Protein AF-A0A1V5FLH6-F1 (afdb_monomer)

Nearest PDB structures (foldseek):
  8cmj-assembly1_i  TM=3.405E-01  e=5.507E+00  Saccharomyces cerevisiae
  8epx-assembly1_C  TM=3.364E-01  e=9.403E+00  Kinneretia aquatilis

Structure (mmCIF, N/CA/C/O backbone):
data_AF-A0A1V5FLH6-F1
#
_entry.id   AF-A0A1V5FLH6-F1
#
loop_
_atom_site.group_PDB
_atom_site.id
_atom_site.type_symbol
_atom_site.label_atom_id
_atom_sit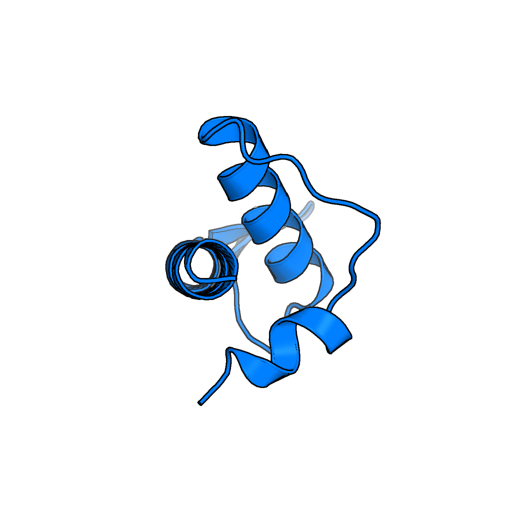e.label_alt_id
_atom_site.label_comp_id
_atom_site.label_asym_id
_atom_site.label_entity_id
_atom_site.label_seq_id
_atom_site.pdbx_PDB_ins_code
_atom_site.Cartn_x
_atom_site.Cartn_y
_atom_site.Cartn_z
_atom_site.occupancy
_atom_site.B_iso_or_equiv
_atom_site.auth_seq_id
_atom_site.auth_comp_id
_atom_site.auth_asym_id
_atom_site.auth_atom_id
_atom_site.pdbx_PDB_model_num
ATOM 1 N N . MET A 1 1 ? -14.070 1.888 5.667 1.00 54.69 1 MET A N 1
ATOM 2 C CA . MET A 1 1 ? -13.078 2.273 6.691 1.00 54.69 1 MET A CA 1
ATOM 3 C C . MET A 1 1 ? -12.244 3.401 6.098 1.00 54.69 1 MET A C 1
ATOM 5 O O . MET A 1 1 ? -11.692 3.181 5.026 1.00 54.69 1 MET A O 1
ATOM 9 N N . PRO A 1 2 ? -12.226 4.606 6.690 1.00 61.44 2 PRO A N 1
ATOM 10 C CA . PRO A 1 2 ? -11.475 5.746 6.149 1.00 61.44 2 PRO A CA 1
ATOM 11 C C . PRO A 1 2 ? -9.964 5.471 6.026 1.00 61.44 2 PRO A C 1
ATOM 13 O O . PRO A 1 2 ? -9.316 6.030 5.145 1.00 61.44 2 PRO A O 1
ATOM 16 N N . ASP A 1 3 ? -9.426 4.546 6.824 1.00 81.56 3 ASP A N 1
ATOM 17 C CA . ASP A 1 3 ? -7.998 4.205 6.821 1.00 81.56 3 ASP A CA 1
ATOM 18 C C . ASP A 1 3 ? -7.578 3.303 5.649 1.00 81.56 3 ASP A C 1
ATOM 20 O O . ASP A 1 3 ? -6.437 3.362 5.202 1.00 81.56 3 ASP A O 1
ATOM 24 N N . THR A 1 4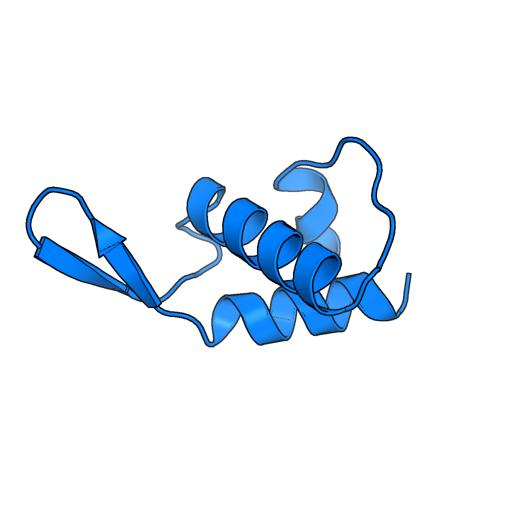 ? -8.491 2.492 5.098 1.00 89.50 4 THR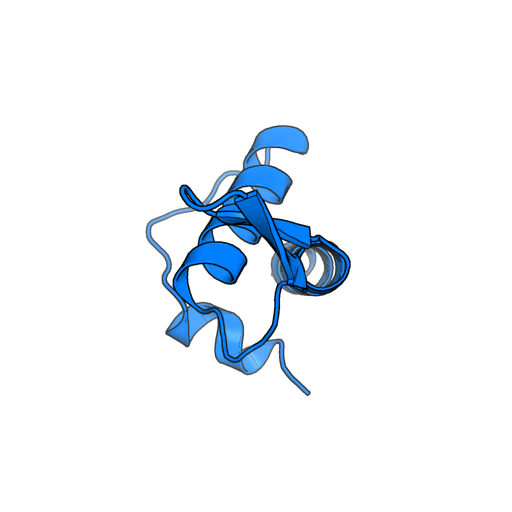 A N 1
ATOM 25 C CA . THR A 1 4 ? -8.163 1.581 3.985 1.00 89.50 4 THR A CA 1
ATOM 26 C C . THR A 1 4 ? -7.897 2.337 2.689 1.00 89.50 4 THR A C 1
ATOM 28 O O . THR A 1 4 ? -6.992 1.959 1.954 1.00 89.50 4 THR A O 1
ATOM 31 N N . LYS A 1 5 ? -8.628 3.429 2.425 1.00 92.50 5 LYS A N 1
ATOM 32 C CA . LYS A 1 5 ? -8.391 4.264 1.239 1.00 92.50 5 LYS A CA 1
ATOM 33 C C . LYS A 1 5 ? -6.996 4.894 1.279 1.00 92.50 5 LYS A C 1
ATOM 35 O O . LYS A 1 5 ? -6.232 4.714 0.341 1.00 92.50 5 LYS A O 1
ATOM 40 N N . HIS A 1 6 ? -6.638 5.522 2.399 1.00 93.56 6 HIS A N 1
ATOM 41 C CA . HIS A 1 6 ? -5.308 6.109 2.590 1.00 93.56 6 HIS A CA 1
ATOM 42 C C . HIS A 1 6 ? -4.192 5.061 2.522 1.00 93.56 6 HIS A C 1
ATOM 44 O O . HIS A 1 6 ? -3.143 5.319 1.943 1.00 93.56 6 HIS A O 1
ATOM 50 N N . ALA A 1 7 ? -4.413 3.863 3.072 1.00 95.25 7 ALA A N 1
ATOM 51 C CA . ALA A 1 7 ? -3.443 2.777 2.980 1.00 95.25 7 ALA A CA 1
ATOM 52 C C . ALA A 1 7 ? -3.231 2.308 1.531 1.00 95.25 7 ALA A C 1
ATOM 54 O O . ALA A 1 7 ? -2.103 2.011 1.146 1.00 95.25 7 ALA A O 1
ATOM 55 N N . VAL A 1 8 ? -4.300 2.252 0.727 1.00 95.19 8 VAL A N 1
ATOM 56 C CA . VAL A 1 8 ? -4.226 1.925 -0.704 1.00 95.19 8 VAL A CA 1
ATOM 57 C C . VAL A 1 8 ? -3.503 3.026 -1.477 1.00 95.19 8 VAL A C 1
ATOM 59 O O . VAL A 1 8 ? -2.605 2.719 -2.253 1.00 95.19 8 VAL A O 1
ATOM 62 N N . GLU A 1 9 ? -3.837 4.294 -1.239 1.00 94.88 9 GLU A N 1
ATOM 63 C CA . GLU A 1 9 ? -3.165 5.441 -1.865 1.00 94.88 9 GLU A CA 1
ATOM 64 C C . GLU A 1 9 ? -1.667 5.455 -1.529 1.00 94.88 9 GLU A C 1
ATOM 66 O O . GLU A 1 9 ? -0.837 5.492 -2.433 1.00 94.88 9 GLU A O 1
ATOM 71 N N . TRP A 1 10 ? -1.311 5.290 -0.251 1.00 95.94 10 TRP A N 1
ATOM 72 C CA . TRP A 1 10 ? 0.082 5.170 0.180 1.00 95.94 10 TRP A CA 1
ATOM 73 C C . TRP A 1 10 ? 0.792 3.984 -0.477 1.00 95.94 10 TRP A C 1
ATOM 75 O O . TRP A 1 10 ? 1.941 4.110 -0.898 1.00 95.94 10 TRP A O 1
ATOM 85 N N . ALA A 1 11 ? 0.121 2.831 -0.577 1.00 96.38 11 ALA A N 1
ATOM 86 C CA . ALA A 1 11 ? 0.687 1.633 -1.184 1.00 96.38 11 ALA A CA 1
ATOM 87 C C . ALA A 1 11 ? 1.014 1.836 -2.671 1.00 96.38 11 ALA A C 1
ATOM 89 O O . ALA A 1 11 ? 2.045 1.346 -3.120 1.00 96.38 11 ALA A O 1
ATOM 90 N N . LEU A 1 12 ? 0.185 2.581 -3.410 1.00 95.88 12 LEU A N 1
ATOM 91 C CA . LEU A 1 12 ? 0.403 2.908 -4.826 1.00 95.88 12 LEU A CA 1
ATOM 92 C C . LEU A 1 12 ? 1.584 3.867 -5.061 1.00 95.88 12 LEU A C 1
ATOM 94 O O . LEU A 1 12 ? 2.109 3.930 -6.169 1.00 95.88 12 LEU A O 1
ATOM 98 N N . GLU A 1 13 ? 2.031 4.591 -4.035 1.00 96.56 13 GLU A N 1
ATOM 99 C CA . GLU A 1 13 ? 3.242 5.423 -4.096 1.00 96.56 13 GLU A CA 1
ATOM 100 C C . GLU A 1 13 ? 4.531 4.615 -3.852 1.00 96.56 13 GLU A C 1
ATOM 102 O O . GLU A 1 13 ? 5.637 5.138 -4.009 1.00 96.56 13 GLU A O 1
ATOM 107 N N . GLN A 1 14 ? 4.419 3.339 -3.462 1.00 97.12 14 GLN A N 1
ATOM 108 C CA . GLN A 1 14 ? 5.571 2.506 -3.126 1.00 97.12 14 GLN A CA 1
ATOM 109 C C . GLN A 1 14 ? 6.182 1.821 -4.352 1.00 97.12 14 GLN A C 1
ATOM 111 O O . GLN A 1 14 ? 5.547 1.589 -5.382 1.00 97.12 14 GLN A O 1
ATOM 116 N N . THR A 1 15 ? 7.438 1.409 -4.194 1.00 97.38 15 THR A N 1
ATOM 117 C CA . THR A 1 15 ? 8.135 0.528 -5.136 1.00 97.38 15 THR A CA 1
ATOM 118 C C . THR A 1 15 ? 8.592 -0.742 -4.430 1.00 97.38 15 THR A C 1
ATOM 120 O O . THR A 1 15 ? 8.792 -0.760 -3.211 1.00 97.38 15 THR A O 1
ATOM 123 N N . VAL A 1 16 ? 8.724 -1.823 -5.193 1.00 95.25 16 VAL A N 1
ATOM 124 C CA . VAL A 1 16 ? 9.215 -3.120 -4.719 1.00 95.25 16 VAL A CA 1
ATOM 125 C C . VAL A 1 16 ? 10.337 -3.575 -5.638 1.00 95.25 16 VAL A C 1
ATOM 127 O O . VAL A 1 16 ? 10.259 -3.407 -6.853 1.00 95.25 16 VAL A O 1
ATOM 130 N N . THR A 1 17 ? 11.384 -4.142 -5.043 1.00 95.56 17 THR A N 1
ATOM 131 C CA . THR A 1 17 ? 12.467 -4.815 -5.760 1.00 95.56 17 THR A CA 1
ATOM 132 C C . THR A 1 17 ? 12.276 -6.319 -5.624 1.00 95.56 17 THR A C 1
ATOM 134 O O . THR A 1 17 ? 12.170 -6.826 -4.505 1.00 95.56 17 THR A O 1
ATOM 137 N N . ASP A 1 18 ? 12.211 -7.033 -6.744 1.00 91.25 18 ASP A N 1
ATOM 138 C CA . ASP A 1 18 ? 12.092 -8.490 -6.732 1.00 91.25 18 ASP A CA 1
ATOM 139 C C . ASP A 1 18 ? 13.426 -9.204 -6.445 1.00 91.25 18 ASP A C 1
ATOM 141 O O . ASP A 1 18 ? 14.489 -8.600 -6.279 1.00 91.25 18 ASP A O 1
ATOM 145 N N . MET A 1 19 ? 13.374 -10.538 -6.412 1.00 92.06 19 MET A N 1
ATOM 146 C CA . MET A 1 19 ? 14.546 -11.399 -6.212 1.00 92.06 19 MET A CA 1
ATOM 147 C C . MET A 1 19 ? 15.601 -11.310 -7.328 1.00 92.06 19 MET A C 1
ATOM 149 O O . MET A 1 19 ? 16.716 -11.796 -7.145 1.00 92.06 19 MET A O 1
ATOM 153 N N . TYR A 1 20 ? 15.262 -10.718 -8.474 1.00 94.19 20 TYR A N 1
ATOM 154 C CA . TYR A 1 20 ? 16.158 -10.513 -9.610 1.00 94.19 20 TYR A CA 1
ATOM 155 C C . TYR A 1 20 ? 16.767 -9.102 -9.621 1.00 94.19 20 TYR A C 1
ATOM 157 O O . TYR A 1 20 ? 17.545 -8.780 -10.518 1.00 94.19 20 TYR A O 1
ATOM 165 N N . GLY A 1 21 ? 16.452 -8.271 -8.621 1.00 95.19 21 GLY A N 1
ATOM 166 C CA . GLY A 1 21 ? 16.938 -6.897 -8.516 1.00 95.19 21 GLY A CA 1
ATOM 167 C C . GLY A 1 21 ? 16.175 -5.906 -9.397 1.00 95.19 21 GLY A C 1
ATOM 168 O O . GLY A 1 21 ? 16.640 -4.781 -9.581 1.00 95.19 21 GLY A O 1
ATOM 169 N N . VAL A 1 22 ? 15.023 -6.296 -9.950 1.00 95.50 22 VAL A N 1
ATOM 170 C CA . VAL A 1 22 ? 14.179 -5.408 -10.752 1.00 95.50 22 VAL A CA 1
ATOM 171 C C . VAL A 1 22 ? 13.260 -4.629 -9.822 1.00 95.50 22 VAL A C 1
ATOM 173 O O . VAL A 1 22 ? 12.472 -5.214 -9.081 1.00 95.50 22 VAL A O 1
ATOM 176 N N . THR A 1 23 ? 13.348 -3.301 -9.878 1.00 96.75 23 THR A N 1
ATOM 177 C CA . THR A 1 23 ? 12.456 -2.402 -9.138 1.00 96.75 23 THR A CA 1
ATOM 178 C C . THR A 1 23 ? 11.288 -1.971 -10.011 1.00 96.75 23 THR A C 1
ATOM 180 O O . THR A 1 23 ? 11.488 -1.457 -11.112 1.00 96.75 23 THR A O 1
ATOM 183 N N . TYR A 1 24 ? 10.073 -2.128 -9.498 1.00 94.69 24 TYR A N 1
ATOM 184 C CA . TYR A 1 24 ? 8.843 -1.693 -10.153 1.00 94.69 24 TYR A CA 1
ATOM 185 C C . TYR A 1 24 ? 7.886 -1.026 -9.160 1.00 94.69 24 TYR A C 1
ATOM 187 O O . TYR A 1 24 ? 8.007 -1.177 -7.942 1.00 94.69 24 TYR A O 1
ATOM 195 N N . ALA A 1 25 ? 6.955 -0.234 -9.693 1.00 96.56 25 ALA A N 1
ATOM 1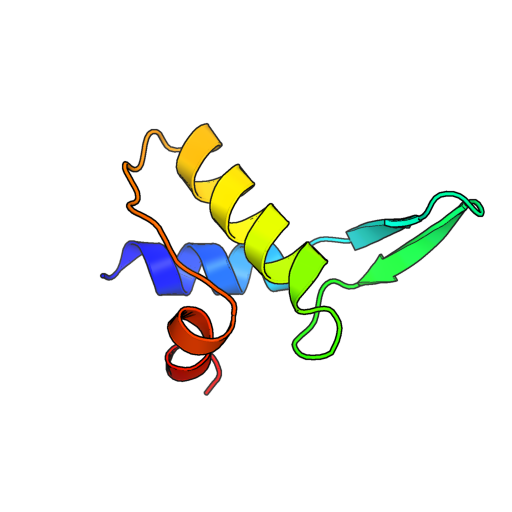96 C CA . ALA A 1 25 ? 5.941 0.454 -8.904 1.00 96.56 25 ALA A CA 1
ATOM 197 C C . ALA A 1 25 ? 4.823 -0.506 -8.491 1.00 96.56 25 ALA A C 1
ATOM 199 O O . ALA A 1 25 ? 4.382 -1.341 -9.286 1.00 96.56 25 ALA A O 1
ATOM 200 N N . VAL A 1 26 ? 4.341 -0.349 -7.260 1.00 96.00 26 VAL A N 1
ATOM 201 C CA . VAL A 1 26 ? 3.140 -1.043 -6.801 1.00 96.00 26 VAL A CA 1
ATOM 202 C C . VAL A 1 26 ? 1.933 -0.450 -7.518 1.00 96.00 26 VAL A C 1
ATOM 204 O O . VAL A 1 26 ? 1.743 0.761 -7.570 1.00 96.00 26 VAL A O 1
ATOM 207 N N . SER A 1 27 ? 1.113 -1.311 -8.102 1.00 94.44 27 SER A N 1
ATOM 208 C CA . SER A 1 27 ? -0.035 -0.924 -8.912 1.00 94.44 27 SER A CA 1
ATOM 209 C C . SER A 1 27 ? -1.176 -1.935 -8.783 1.00 94.44 27 SER A C 1
ATOM 211 O O . SER A 1 27 ? -1.074 -2.945 -8.081 1.00 94.44 27 SER A O 1
ATOM 213 N N . ARG A 1 28 ? -2.277 -1.682 -9.501 1.00 91.94 28 ARG A N 1
ATOM 214 C CA . ARG A 1 28 ? -3.402 -2.625 -9.604 1.00 91.94 28 ARG A CA 1
ATOM 215 C C . ARG A 1 28 ? -2.983 -3.961 -10.226 1.00 91.94 28 ARG A C 1
ATOM 217 O O . ARG A 1 28 ? -3.598 -4.970 -9.898 1.00 91.94 28 ARG A O 1
ATOM 224 N N . ASP A 1 29 ? -1.934 -3.972 -11.046 1.00 92.94 29 ASP A N 1
ATOM 225 C CA . ASP A 1 29 ? -1.435 -5.168 -11.733 1.00 92.94 29 ASP A CA 1
ATOM 226 C C . ASP A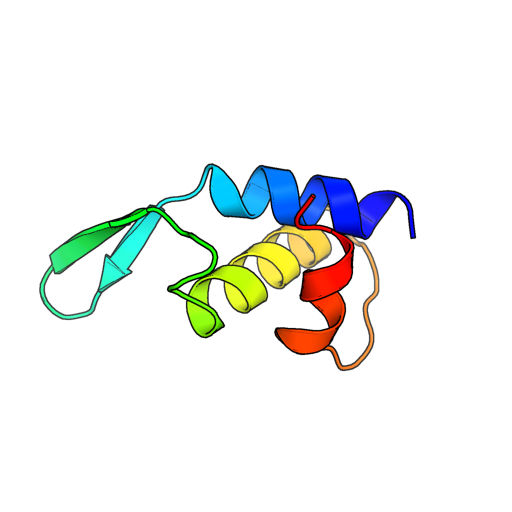 1 29 ? -0.457 -5.989 -10.874 1.00 92.94 29 ASP A C 1
ATOM 228 O O . ASP A 1 29 ? -0.053 -7.084 -11.262 1.00 92.94 29 ASP A O 1
ATOM 232 N N . THR A 1 30 ? -0.114 -5.498 -9.677 1.00 94.31 30 THR A N 1
ATOM 233 C CA . THR A 1 30 ? 0.755 -6.171 -8.696 1.00 94.31 30 THR A CA 1
ATOM 234 C C . THR A 1 30 ? -0.043 -6.478 -7.417 1.00 94.31 30 THR A C 1
ATOM 236 O O . THR A 1 30 ? 0.164 -5.848 -6.372 1.00 94.31 30 THR A O 1
ATOM 239 N N . PRO A 1 31 ? -1.044 -7.381 -7.481 1.00 95.12 31 PRO A N 1
ATOM 240 C CA . PRO A 1 31 ? -2.030 -7.559 -6.416 1.00 95.12 31 PRO A CA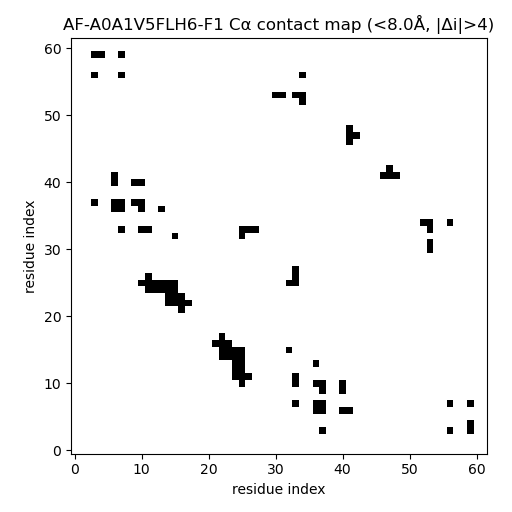 1
ATOM 241 C C . PRO A 1 31 ? -1.420 -8.057 -5.102 1.00 95.12 31 PRO A C 1
ATOM 243 O O . PRO A 1 31 ? -1.906 -7.701 -4.026 1.00 95.12 31 PRO A O 1
ATOM 246 N N . MET A 1 32 ? -0.361 -8.869 -5.167 1.00 95.06 32 MET A N 1
ATOM 247 C CA . MET A 1 32 ? 0.306 -9.401 -3.978 1.00 95.06 32 MET A CA 1
ATOM 248 C C . MET A 1 32 ? 1.077 -8.302 -3.241 1.00 95.06 32 MET A C 1
ATOM 250 O O . MET A 1 32 ? 0.946 -8.160 -2.025 1.00 95.06 32 MET A O 1
ATOM 254 N N . GLU A 1 33 ? 1.824 -7.494 -3.983 1.00 96.81 33 GLU A N 1
ATOM 255 C CA . GLU A 1 33 ? 2.638 -6.390 -3.484 1.00 96.81 33 GLU A CA 1
ATOM 256 C C . GLU A 1 33 ? 1.751 -5.296 -2.897 1.00 96.81 33 GLU A C 1
ATOM 258 O O . GLU A 1 33 ? 2.026 -4.787 -1.814 1.00 96.81 33 GLU A O 1
ATOM 263 N N . LEU A 1 34 ? 0.637 -4.996 -3.565 1.00 96.69 34 LEU A N 1
ATOM 264 C CA . LEU A 1 34 ? -0.343 -4.018 -3.115 1.00 96.69 34 LEU A CA 1
ATOM 265 C C . LEU A 1 34 ? -0.974 -4.415 -1.778 1.00 96.69 34 LEU A C 1
ATOM 267 O O . LEU A 1 34 ? -0.983 -3.624 -0.836 1.00 96.69 34 LEU A O 1
ATOM 271 N N . VAL A 1 35 ? -1.434 -5.663 -1.651 1.00 96.94 35 VAL A N 1
ATOM 272 C CA . VAL A 1 35 ? -1.940 -6.186 -0.371 1.00 96.94 35 VAL A CA 1
ATOM 273 C C . VAL A 1 35 ? -0.843 -6.170 0.694 1.00 96.94 35 VAL A C 1
ATOM 275 O O . VAL A 1 35 ? -1.108 -5.803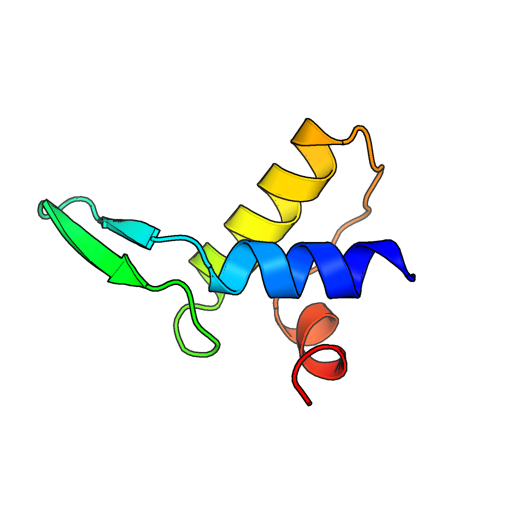 1.840 1.00 96.94 35 VAL A O 1
ATOM 278 N N . GLY A 1 36 ? 0.388 -6.535 0.329 1.00 96.75 36 GLY A N 1
ATOM 279 C CA . GLY A 1 36 ? 1.549 -6.475 1.215 1.00 96.75 36 GLY A CA 1
ATOM 280 C C . GLY A 1 36 ? 1.779 -5.071 1.773 1.00 96.75 36 GLY A C 1
ATOM 281 O O . GLY A 1 36 ? 1.825 -4.895 2.990 1.00 96.75 36 GLY A O 1
ATOM 282 N N . LYS A 1 37 ? 1.819 -4.058 0.904 1.00 97.00 37 LYS A N 1
ATOM 283 C CA . LYS A 1 37 ? 2.012 -2.658 1.295 1.00 97.00 37 LYS A CA 1
ATOM 284 C C . LYS A 1 37 ? 0.868 -2.105 2.134 1.00 97.00 37 LYS A C 1
ATOM 286 O O . LYS A 1 37 ? 1.127 -1.443 3.133 1.00 97.00 37 LYS A O 1
ATOM 291 N N . VAL A 1 38 ? 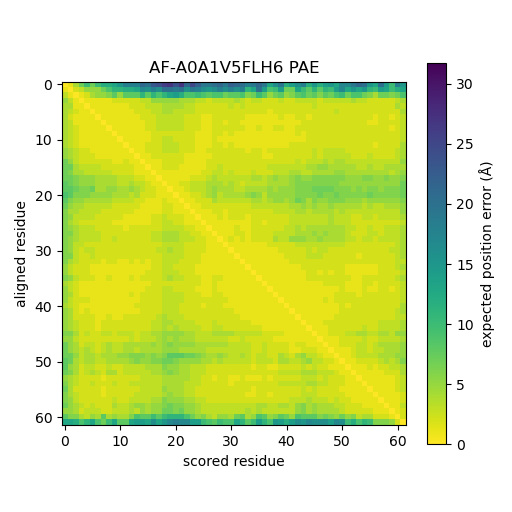-0.383 -2.447 1.836 1.00 96.50 38 VAL A N 1
ATOM 292 C CA . VAL A 1 38 ? -1.510 -2.056 2.700 1.00 96.50 38 VAL A CA 1
ATOM 293 C C . VAL A 1 38 ? -1.361 -2.646 4.112 1.00 96.50 38 VAL A C 1
ATOM 295 O O . VAL A 1 38 ? -1.600 -1.953 5.101 1.00 96.50 38 VAL A O 1
ATOM 298 N N . ARG A 1 39 ? -0.903 -3.900 4.241 1.00 96.62 39 ARG A N 1
ATOM 299 C CA . ARG A 1 39 ? -0.626 -4.510 5.557 1.00 96.62 39 ARG A CA 1
ATOM 300 C C . ARG A 1 39 ? 0.534 -3.830 6.275 1.00 96.62 39 ARG A C 1
ATOM 302 O O . ARG A 1 39 ? 0.444 -3.607 7.479 1.00 96.62 39 ARG A O 1
ATOM 309 N N . GLU A 1 40 ? 1.604 -3.489 5.557 1.00 96.88 40 GLU A N 1
ATOM 310 C CA . GLU A 1 40 ? 2.723 -2.717 6.112 1.00 96.88 40 GLU A CA 1
ATOM 311 C C . GLU A 1 40 ? 2.244 -1.374 6.671 1.00 96.88 40 GLU A C 1
ATOM 313 O O . GLU A 1 40 ? 2.577 -1.040 7.809 1.00 96.88 40 GLU A O 1
ATOM 318 N N . TYR A 1 41 ? 1.405 -0.653 5.923 1.00 96.44 41 TYR A N 1
ATOM 319 C CA . TYR A 1 41 ? 0.823 0.608 6.373 1.00 96.44 41 TYR A CA 1
ATOM 320 C C . TYR A 1 41 ? 0.025 0.428 7.666 1.00 96.44 41 TYR A C 1
ATOM 322 O O . TYR A 1 41 ? 0.247 1.156 8.635 1.00 96.44 41 TYR A O 1
ATOM 330 N N . PHE A 1 42 ? -0.868 -0.564 7.718 1.00 95.62 42 PHE A N 1
ATOM 331 C CA . PHE A 1 42 ? -1.656 -0.830 8.919 1.00 95.62 42 PHE A CA 1
ATOM 332 C C . PHE A 1 42 ? -0.789 -1.202 10.123 1.00 95.62 42 PHE A C 1
ATOM 334 O O . PHE A 1 42 ? -0.997 -0.663 11.209 1.00 95.62 42 PHE A O 1
ATOM 341 N N . ASN A 1 43 ? 0.224 -2.050 9.928 1.00 95.56 43 ASN A N 1
ATOM 342 C CA . ASN A 1 43 ? 1.166 -2.419 10.983 1.00 95.56 43 ASN A CA 1
ATOM 343 C C . ASN A 1 43 ? 1.924 -1.190 11.517 1.00 95.56 43 ASN A C 1
ATOM 345 O O . ASN A 1 43 ? 2.049 -1.031 12.729 1.00 95.56 43 ASN A O 1
ATOM 349 N N . ALA A 1 44 ? 2.396 -0.307 10.630 1.00 96.25 44 ALA A N 1
ATOM 350 C CA . ALA A 1 44 ? 3.139 0.897 11.005 1.00 96.25 44 ALA A CA 1
ATOM 351 C C . ALA A 1 44 ? 2.287 1.918 11.783 1.00 96.25 44 ALA A C 1
ATOM 353 O O . ALA A 1 44 ? 2.817 2.645 12.620 1.00 96.25 44 ALA A O 1
ATOM 354 N N . HIS A 1 45 ? 0.974 1.946 11.540 1.00 94.75 45 HIS A N 1
ATOM 355 C CA . HIS A 1 45 ? 0.036 2.871 12.185 1.00 94.75 45 HIS A CA 1
ATOM 356 C C . HIS A 1 45 ? -0.761 2.233 13.336 1.00 94.75 45 HIS A C 1
ATOM 358 O O . HIS A 1 45 ? -1.644 2.876 13.900 1.00 94.75 45 HIS A O 1
ATOM 364 N N . GLY A 1 46 ? -0.475 0.976 13.699 1.00 94.12 46 GLY A N 1
ATOM 365 C CA . GLY A 1 46 ? -1.192 0.265 14.763 1.00 94.12 46 GLY A CA 1
ATOM 366 C C . GLY A 1 46 ? -2.668 -0.011 14.446 1.00 94.12 46 GLY A C 1
ATOM 367 O O . GLY A 1 46 ? -3.474 -0.176 15.361 1.00 94.12 46 GLY A O 1
ATOM 368 N N . ILE A 1 47 ? -3.036 -0.051 13.164 1.00 93.31 47 ILE A N 1
ATOM 369 C CA . ILE A 1 47 ? -4.400 -0.334 12.714 1.00 93.31 47 ILE A CA 1
ATOM 370 C C . ILE A 1 47 ? -4.600 -1.850 12.714 1.00 93.31 47 ILE A C 1
ATOM 372 O O . ILE A 1 47 ? -3.916 -2.582 12.000 1.00 93.31 47 ILE A O 1
ATOM 376 N N . ALA A 1 48 ? -5.557 -2.336 13.503 1.00 93.31 48 ALA A N 1
ATOM 377 C CA . ALA A 1 48 ? -5.935 -3.744 13.488 1.00 93.31 48 ALA A CA 1
ATOM 378 C C . ALA A 1 48 ? -6.719 -4.074 12.208 1.00 93.31 48 ALA A C 1
ATOM 380 O O . ALA A 1 48 ? -7.672 -3.380 11.856 1.00 93.31 48 ALA A O 1
ATOM 381 N N . TYR A 1 49 ? -6.354 -5.168 11.542 1.00 92.06 49 TYR A N 1
ATOM 382 C CA . TYR A 1 49 ? -7.058 -5.680 10.369 1.00 92.06 49 TYR A CA 1
ATOM 383 C C . TYR A 1 49 ? -7.313 -7.181 10.504 1.00 92.06 49 TYR A C 1
ATOM 385 O O . TYR A 1 49 ? -6.502 -7.926 11.054 1.00 92.06 49 TYR A O 1
ATOM 393 N N . GLY A 1 50 ? -8.469 -7.619 10.003 1.00 91.56 50 GLY A N 1
ATOM 394 C CA . GLY A 1 50 ? -8.777 -9.037 9.832 1.00 91.56 50 GLY A CA 1
ATOM 395 C C . GLY A 1 50 ? -8.147 -9.601 8.558 1.00 91.56 50 GLY A C 1
ATOM 396 O O . GLY A 1 50 ? -7.342 -8.954 7.890 1.00 91.56 50 GLY A O 1
ATOM 397 N N . THR A 1 51 ? -8.542 -10.811 8.176 1.00 93.31 51 THR A N 1
ATOM 398 C CA . THR A 1 51 ? -8.162 -11.358 6.871 1.00 93.31 51 THR A CA 1
ATOM 399 C C . THR A 1 51 ? -8.796 -10.525 5.754 1.00 93.31 51 THR A C 1
ATOM 401 O O . THR A 1 51 ? -10.016 -10.407 5.699 1.00 93.31 51 THR A O 1
ATOM 404 N N . PHE A 1 52 ? -7.968 -9.976 4.864 1.00 94.06 52 PHE A N 1
ATOM 405 C CA . PHE A 1 52 ? -8.394 -9.311 3.631 1.00 94.06 52 PHE A CA 1
ATOM 406 C C . PHE A 1 52 ? -7.448 -9.669 2.479 1.00 94.06 52 PHE A C 1
ATOM 408 O O . PHE A 1 52 ? -6.273 -10.011 2.698 1.00 94.06 52 PHE A O 1
ATOM 415 N N . GLY A 1 53 ? -7.970 -9.591 1.260 1.00 94.75 53 GLY A N 1
ATOM 416 C CA . GLY A 1 53 ? -7.250 -9.819 0.017 1.00 94.75 53 GLY A CA 1
ATOM 417 C C . GLY A 1 53 ? -7.415 -8.670 -0.972 1.00 94.75 53 GLY A C 1
ATOM 418 O O . GLY A 1 53 ? -7.974 -7.621 -0.668 1.00 94.75 53 GLY A O 1
ATOM 419 N N . TYR A 1 54 ? -6.918 -8.879 -2.188 1.00 95.12 54 TYR A N 1
ATOM 420 C CA . TYR A 1 54 ? -6.938 -7.858 -3.236 1.00 95.12 54 TYR A CA 1
ATOM 421 C C . TYR A 1 54 ? -8.362 -7.435 -3.634 1.00 95.12 54 TYR A C 1
ATOM 423 O O . TYR A 1 54 ? -8.604 -6.256 -3.870 1.00 95.12 54 TYR A O 1
ATOM 431 N N . SER A 1 55 ? -9.326 -8.363 -3.634 1.00 95.06 55 SER A N 1
ATOM 432 C CA . SER A 1 55 ? -10.734 -8.057 -3.925 1.00 95.06 55 SER A CA 1
ATOM 433 C C . SER A 1 55 ? -11.342 -7.043 -2.955 1.00 95.06 55 SER A C 1
ATOM 435 O O . SER A 1 55 ? -12.179 -6.246 -3.364 1.00 95.06 55 SER A O 1
ATOM 437 N N . ASP A 1 56 ? -10.896 -7.037 -1.697 1.00 94.06 56 ASP A N 1
ATOM 438 C CA . ASP A 1 56 ? -11.340 -6.069 -0.688 1.00 94.06 56 ASP A CA 1
ATOM 439 C C . ASP A 1 56 ? -10.760 -4.670 -0.933 1.00 94.06 56 ASP A C 1
ATOM 441 O O . ASP A 1 56 ? -11.293 -3.687 -0.425 1.00 94.06 56 ASP A O 1
ATOM 445 N N . LEU A 1 57 ? -9.682 -4.571 -1.719 1.00 93.88 57 LEU A N 1
ATOM 446 C CA . LEU A 1 57 ? -9.051 -3.305 -2.090 1.00 93.88 57 LEU A CA 1
ATOM 447 C C . LEU A 1 57 ? -9.674 -2.683 -3.348 1.00 93.88 57 LEU A C 1
ATOM 449 O O . LEU A 1 57 ? -9.550 -1.478 -3.552 1.00 93.88 57 LEU A O 1
ATOM 453 N N . LEU A 1 58 ? -10.385 -3.478 -4.160 1.00 91.25 58 LEU A N 1
ATOM 454 C CA . LEU A 1 58 ? -11.007 -3.023 -5.408 1.00 91.25 58 LEU A CA 1
ATOM 455 C C . LEU A 1 58 ? -11.923 -1.799 -5.264 1.00 91.25 58 LEU A C 1
ATOM 457 O O . LEU A 1 58 ? -11.837 -0.912 -6.107 1.00 91.25 58 LEU A O 1
ATOM 461 N N . PRO A 1 59 ? -12.755 -1.679 -4.214 1.00 92.56 59 PRO A N 1
ATOM 462 C CA . PRO A 1 59 ? -13.612 -0.507 -4.039 1.00 92.56 59 PRO A CA 1
ATOM 463 C C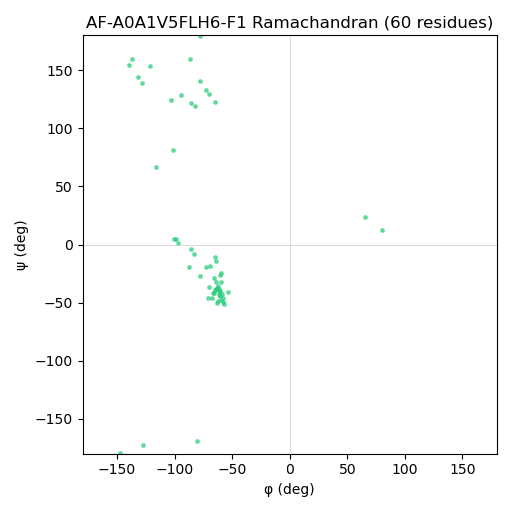 . PRO A 1 59 ? -12.863 0.812 -3.791 1.00 92.56 59 PRO A C 1
ATOM 465 O O . PRO A 1 59 ? -13.493 1.864 -3.791 1.00 92.56 59 PRO A O 1
ATOM 468 N N . PHE A 1 60 ? -11.551 0.775 -3.536 1.00 89.12 60 PHE A N 1
ATOM 469 C CA . PHE A 1 60 ? -10.722 1.963 -3.288 1.00 89.12 60 PHE A CA 1
ATOM 470 C C . PHE A 1 60 ? -9.943 2.415 -4.529 1.00 89.12 60 PHE A C 1
ATOM 472 O O . PHE A 1 60 ? -9.149 3.351 -4.468 1.00 89.12 60 PHE A O 1
ATOM 479 N N . PHE A 1 61 ? -10.185 1.750 -5.653 1.00 80.62 61 PHE A N 1
ATOM 480 C CA . PHE A 1 61 ? -9.656 2.062 -6.965 1.00 80.62 61 PHE A CA 1
ATOM 481 C C . PHE A 1 61 ? -10.740 2.775 -7.779 1.00 80.62 61 PHE A C 1
ATOM 483 O O . PHE A 1 61 ? -11.422 2.131 -8.572 1.00 80.62 61 PHE A O 1
ATOM 490 N N . ASP A 1 62 ? -10.907 4.084 -7.566 1.00 67.44 62 ASP A N 1
ATOM 491 C CA . ASP A 1 62 ? -11.735 4.930 -8.449 1.00 67.44 62 ASP A CA 1
ATOM 492 C C . ASP A 1 62 ? -11.251 4.862 -9.915 1.00 67.44 62 ASP A C 1
ATOM 494 O O . ASP A 1 62 ? -10.017 4.755 -10.145 1.00 67.44 62 ASP A O 1
#

Mean predicted aligned error: 3.13 Å

Foldseek 3Di:
DVLLLVQLVVLQQDWDQDPVRDIDGDDLVNFVSSVVSSVVSCVVVVNDDDDDGSVVSVVSPD

Secondary structure (DSSP, 8-state):
-HHHHHHHHHHHT-EEE-TTS-EEE--TT-HHHHHHHHHHHHHHTT----S--HHHHGGG--

Radius of gyration: 11.47 Å; Cα contacts (8 Å, |Δi|>4): 56; chains: 1; bounding box: 30×18×26 Å

Sequence (62 aa):
MPDTKHAVEWALEQTVTDMYGVTYAVSRDTPMELVGKVREYFNAHGIAYGTFGYSDLLPFFD

Solvent-accessible surface area (backbone atoms only — not comparable to full-atom values): 3802 Å² total; per-residue (Å²): 114,84,64,58,47,55,26,48,56,56,22,51,75,35,70,49,66,50,100,86,70,54,72,47,72,30,42,89,90,35,50,68,58,31,48,49,36,30,49,51,46,28,61,77,68,70,51,87,76,77,95,79,55,55,77,75,51,49,87,66,62,128

pLDDT: mean 92.63, std 7.79, range [54.69, 97.38]